Protein AF-A0A5T2C6D4-F1 (afdb_monomer_lite)

Foldseek 3Di:
DPPPDVVCPDPVNVVVCVVCVVLLVLLVVQLVVLCLQLLDDPQLQPDPLLSVLVSLCCSQVVCRVPCRPPPLNPQQSVLSLLLSLVCLQLVLCPPPVPQLSLQLQVLAPVDDDVPDRSGPDDDPHRSSVSSCVSSVRDDDPDPVSCVVRPPPDDQSHSNVVSVCCVVCVPDRSNPVPDPPPD

Organism: Campylobacter coli (NCBI:txid195)

Secondary structure (DSSP, 8-state):
-----GGGG-HHHHHHHHTTHHHHHHHHHHHHHHHHHTT--TTT-S-GGGHHHHHHHHHHTT-TTTTTT-GGGHHHHHHHHHHHHHHHHH-TTTTTHHHHHHHHHTTT-SS--TT--S-SS--SS--HHHHHHHHT------HHHHHHHTTTPPTT-HHHHHHHHHH-TTS-GGG-------

Radius of gyration: 17.55 Å; chains: 1; bounding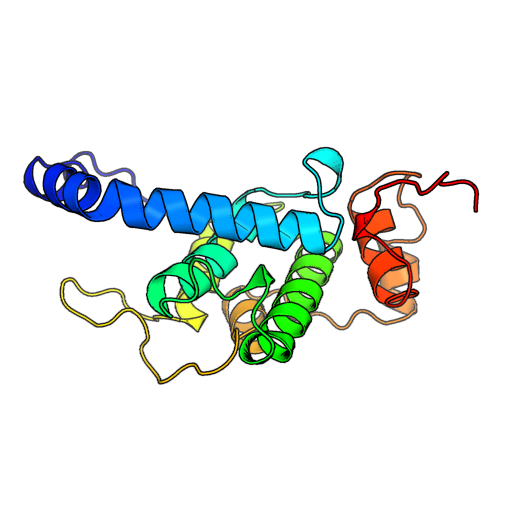 box: 40×32×52 Å

pLDDT: mean 84.42, std 14.97, range [35.44, 98.38]

Sequence (182 aa):
NIKFQINSFDKNFIESIEAKWEGIKNAFIETFRLLRSFGFEAKTLSSNNAILPILYFIYHKNLTNNIVDSVKCNENRAIIKKWLLRAIILKPFGGSSDTVLSNMRKAFIKDFKQNSGFFDREIELFPLEEIEKEAKYIQTIDEEYLENNVIECRKNSPEAFAVLSLLYPNLDYKNNNFHKDH

Structure (mmCIF, N/CA/C/O backbone):
data_AF-A0A5T2C6D4-F1
#
_entry.id   AF-A0A5T2C6D4-F1
#
loop_
_atom_site.group_PDB
_atom_site.id
_atom_site.type_symbol
_atom_site.label_atom_id
_atom_site.label_alt_id
_atom_site.label_comp_id
_atom_site.label_asym_id
_atom_site.label_entity_id
_atom_site.label_seq_id
_atom_site.pdbx_PDB_ins_code
_atom_site.Cartn_x
_atom_site.Cartn_y
_atom_site.Cartn_z
_atom_site.occupancy
_atom_site.B_iso_or_equiv
_atom_site.auth_seq_id
_atom_site.auth_comp_id
_atom_site.auth_asym_id
_atom_site.auth_atom_id
_atom_site.pdbx_PDB_model_num
ATOM 1 N N . ASN A 1 1 ? 9.885 2.691 17.135 1.00 35.44 1 ASN A N 1
ATOM 2 C CA . ASN A 1 1 ? 10.005 1.785 18.292 1.00 35.44 1 ASN A CA 1
ATOM 3 C C . ASN A 1 1 ? 8.595 1.421 18.745 1.00 35.44 1 ASN A C 1
ATOM 5 O O . ASN A 1 1 ? 8.006 2.156 19.530 1.00 35.44 1 ASN A O 1
ATOM 9 N N . ILE A 1 2 ? 8.002 0.377 18.154 1.00 42.53 2 ILE A N 1
ATOM 10 C CA . ILE A 1 2 ? 6.724 -0.170 18.624 1.00 42.53 2 ILE A CA 1
ATOM 11 C C . ILE A 1 2 ? 7.087 -0.987 19.859 1.00 42.53 2 ILE A C 1
ATOM 13 O O . ILE A 1 2 ? 7.520 -2.131 19.761 1.00 42.53 2 ILE A O 1
ATOM 17 N N . LYS A 1 3 ? 7.028 -0.360 21.035 1.00 42.06 3 LYS A N 1
ATOM 18 C CA . LYS A 1 3 ? 7.168 -1.104 22.282 1.00 42.06 3 LYS A CA 1
ATOM 19 C C . LYS A 1 3 ? 5.957 -2.027 22.362 1.00 42.06 3 LYS A C 1
ATOM 21 O O . LYS A 1 3 ? 4.847 -1.542 22.557 1.00 42.06 3 LYS A O 1
ATOM 26 N N . PHE A 1 4 ? 6.177 -3.332 22.221 1.00 40.97 4 PHE A N 1
ATOM 27 C CA . PHE A 1 4 ? 5.237 -4.363 22.651 1.00 40.97 4 PHE A CA 1
ATOM 28 C C . PHE A 1 4 ? 5.075 -4.250 24.172 1.00 40.97 4 PHE A C 1
ATOM 30 O O . PHE A 1 4 ? 5.698 -4.967 24.948 1.00 40.97 4 PHE A O 1
ATOM 37 N N . GLN A 1 5 ? 4.300 -3.265 24.619 1.00 46.84 5 GLN A N 1
ATOM 38 C CA . GLN A 1 5 ? 3.841 -3.214 25.992 1.00 46.84 5 GLN A CA 1
ATOM 39 C C . GLN A 1 5 ? 2.671 -4.179 26.092 1.00 46.84 5 GLN A C 1
ATOM 41 O O . GLN A 1 5 ? 1.677 -4.028 25.385 1.00 46.84 5 GLN A O 1
ATOM 46 N N . ILE A 1 6 ? 2.811 -5.158 26.981 1.00 48.38 6 ILE A N 1
ATOM 47 C CA . ILE A 1 6 ? 1.825 -6.194 27.322 1.00 48.38 6 ILE A CA 1
ATOM 48 C C . ILE A 1 6 ? 0.444 -5.585 27.661 1.00 48.38 6 ILE A C 1
ATOM 50 O O . ILE A 1 6 ? -0.579 -6.227 27.460 1.00 48.38 6 ILE A O 1
ATOM 54 N N . ASN A 1 7 ? 0.395 -4.301 28.031 1.00 50.19 7 ASN A N 1
ATOM 55 C CA . ASN A 1 7 ? -0.833 -3.531 28.255 1.00 50.19 7 ASN A CA 1
ATOM 56 C C . ASN A 1 7 ? -1.616 -3.172 26.974 1.00 50.19 7 ASN A C 1
ATOM 58 O O . ASN A 1 7 ? -2.722 -2.660 27.075 1.00 50.19 7 ASN A O 1
ATOM 62 N N . SER A 1 8 ? -1.064 -3.403 25.777 1.00 54.72 8 SER A N 1
ATOM 63 C CA . SER A 1 8 ? -1.738 -3.105 24.497 1.00 54.72 8 SER A CA 1
ATOM 64 C C . SER A 1 8 ? -2.716 -4.203 24.069 1.00 54.72 8 SER A C 1
ATOM 66 O O . SER A 1 8 ? -3.413 -4.026 23.081 1.00 54.72 8 SER A O 1
ATOM 68 N N . PHE A 1 9 ? -2.745 -5.333 24.780 1.00 65.56 9 PHE A N 1
ATOM 69 C CA . PHE A 1 9 ? -3.621 -6.480 24.530 1.00 65.56 9 PHE A CA 1
ATOM 70 C C . PHE A 1 9 ? -4.556 -6.714 25.720 1.00 65.56 9 PHE A C 1
ATOM 72 O O . PHE A 1 9 ? -4.692 -7.834 26.211 1.00 65.56 9 PHE A O 1
ATOM 79 N N . ASP A 1 10 ? -5.165 -5.648 26.238 1.00 80.88 10 ASP A N 1
ATOM 80 C CA . ASP A 1 10 ? -6.226 -5.810 27.226 1.00 80.88 10 ASP A CA 1
ATOM 81 C C . ASP A 1 10 ? -7.506 -6.379 26.582 1.00 80.88 10 ASP A C 1
ATOM 83 O O . ASP A 1 10 ? -7.665 -6.423 25.357 1.00 80.88 10 ASP A O 1
ATOM 87 N N . LYS A 1 11 ? -8.429 -6.851 27.423 1.00 83.75 11 LYS A N 1
ATOM 88 C CA . LYS A 1 11 ? -9.680 -7.470 26.971 1.00 83.75 11 LYS A CA 1
ATOM 89 C C . LYS A 1 11 ? -10.509 -6.528 26.089 1.00 83.75 11 LYS A C 1
ATOM 91 O O . LYS A 1 11 ? -11.035 -6.967 25.072 1.00 83.75 11 LYS A O 1
ATOM 96 N N . ASN A 1 12 ? -10.575 -5.243 26.436 1.00 84.19 12 ASN A N 1
ATOM 97 C CA . ASN A 1 12 ? -11.358 -4.257 25.690 1.00 84.19 12 ASN A CA 1
ATOM 98 C C . ASN A 1 12 ? -10.767 -4.026 24.292 1.00 84.19 12 ASN A C 1
ATOM 100 O O . ASN A 1 12 ? -11.495 -3.876 23.311 1.00 84.19 12 ASN A O 1
ATOM 104 N N . PHE A 1 13 ? -9.438 -4.014 24.181 1.00 81.19 13 PHE A N 1
ATOM 105 C CA . PHE A 1 13 ? -8.743 -3.922 22.907 1.00 81.19 13 PHE A CA 1
ATOM 106 C C . PHE A 1 13 ? -9.027 -5.142 22.029 1.00 81.19 13 PHE A C 1
ATOM 108 O O . PHE A 1 13 ? -9.370 -4.966 20.858 1.00 81.19 13 PHE A O 1
ATOM 115 N N . ILE A 1 14 ? -8.949 -6.355 22.589 1.00 85.1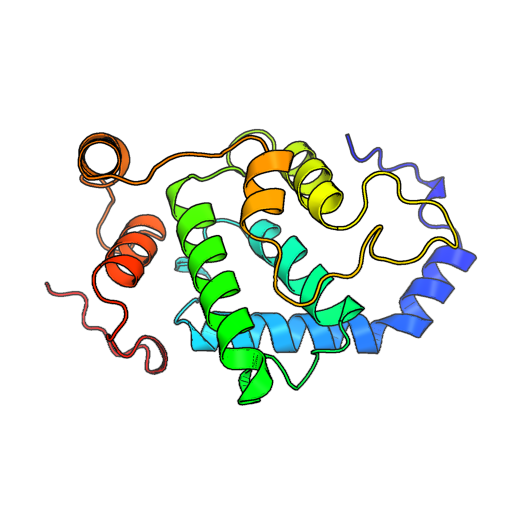9 14 ILE A N 1
ATOM 116 C CA . ILE A 1 14 ? -9.258 -7.597 21.865 1.00 85.19 14 ILE A CA 1
ATOM 117 C C . ILE A 1 14 ? -10.707 -7.585 21.369 1.00 85.19 14 ILE A C 1
ATOM 119 O O . ILE A 1 14 ? -10.925 -7.760 20.173 1.00 85.19 14 ILE A O 1
ATOM 123 N N . GLU A 1 15 ? -11.677 -7.268 22.231 1.00 89.06 15 GLU A N 1
ATOM 124 C CA . GLU A 1 15 ? -13.093 -7.150 21.846 1.00 89.06 15 GLU A CA 1
ATOM 125 C C . GLU A 1 15 ? -13.289 -6.123 20.716 1.00 89.06 15 GLU A C 1
ATOM 127 O O . GLU A 1 15 ? -14.053 -6.344 19.773 1.00 89.06 15 GLU A O 1
ATOM 132 N N . SER A 1 16 ? -12.546 -5.010 20.751 1.00 87.12 16 SER A N 1
ATOM 133 C CA . SER A 1 16 ? -12.599 -3.993 19.697 1.00 87.12 16 SER A CA 1
ATOM 134 C C . SER A 1 16 ? -12.034 -4.471 18.353 1.00 87.12 16 SER A C 1
ATOM 136 O O . SER A 1 16 ? -12.506 -4.023 17.303 1.00 87.12 16 SER A O 1
ATOM 138 N N . ILE A 1 17 ? -11.031 -5.358 18.374 1.00 86.44 17 ILE A N 1
ATOM 139 C CA . ILE A 1 17 ? -10.488 -6.001 17.174 1.00 86.44 17 ILE A CA 1
ATOM 140 C C . ILE A 1 17 ? -11.480 -7.030 16.656 1.00 86.44 17 ILE A C 1
ATOM 142 O O . ILE A 1 17 ? -11.780 -7.004 15.467 1.00 86.44 17 ILE A O 1
ATOM 146 N N . GLU A 1 18 ? -12.006 -7.899 17.519 1.00 90.69 18 GLU A N 1
ATOM 147 C CA . GLU A 1 18 ? -12.957 -8.949 17.140 1.00 90.69 18 GLU A CA 1
ATOM 148 C C . GLU A 1 18 ? -14.191 -8.358 16.456 1.00 90.69 18 GLU A C 1
ATOM 150 O O . GLU A 1 18 ? -14.568 -8.799 15.370 1.00 90.69 18 GLU A O 1
ATOM 155 N N . ALA A 1 19 ? -14.743 -7.274 17.008 1.00 93.81 19 ALA A N 1
ATOM 156 C CA . ALA A 1 19 ? -15.874 -6.563 16.414 1.00 93.81 19 ALA A CA 1
ATOM 157 C C . ALA A 1 19 ? -15.582 -6.002 15.006 1.00 93.81 19 ALA A C 1
ATOM 159 O O . ALA A 1 19 ? -16.498 -5.815 14.206 1.00 93.81 19 ALA A O 1
ATOM 160 N N . LYS A 1 20 ? -14.312 -5.719 14.688 1.00 92.75 20 LYS A N 1
ATOM 161 C CA . LYS A 1 20 ? -13.865 -5.160 13.398 1.00 92.75 20 LYS A CA 1
ATOM 162 C C . LYS A 1 20 ? -13.189 -6.196 12.500 1.00 92.75 20 LYS A C 1
ATOM 164 O O . LYS A 1 20 ? -12.830 -5.870 11.366 1.00 92.75 20 LYS A O 1
ATOM 169 N N . TRP A 1 21 ? -13.006 -7.422 12.987 1.00 94.06 21 TRP A N 1
ATOM 170 C CA . TRP A 1 21 ? -12.130 -8.415 12.377 1.00 94.06 21 TRP A CA 1
ATOM 171 C C . TRP A 1 21 ? -12.529 -8.717 10.941 1.00 94.06 21 TRP A C 1
ATOM 173 O O . TRP A 1 21 ? -11.684 -8.692 10.048 1.00 94.06 21 TRP A O 1
ATOM 183 N N . GLU A 1 22 ? -13.823 -8.912 10.696 1.00 95.75 22 GLU A N 1
ATOM 184 C CA . GLU A 1 22 ? -14.285 -9.272 9.359 1.00 95.75 22 GLU A CA 1
ATOM 185 C C . GLU A 1 22 ? -14.088 -8.131 8.354 1.00 95.75 22 GLU A C 1
ATOM 187 O O . GLU A 1 22 ? -13.715 -8.369 7.206 1.00 95.75 22 GLU A O 1
ATOM 192 N N . GLY A 1 23 ? -14.218 -6.876 8.794 1.00 96.50 23 GLY A N 1
ATOM 193 C CA . GLY A 1 23 ? -13.890 -5.710 7.974 1.00 96.50 23 GLY A CA 1
ATOM 194 C C . GLY A 1 23 ? -12.399 -5.642 7.628 1.00 96.50 23 GLY A C 1
ATOM 195 O O . GLY A 1 23 ? -12.043 -5.435 6.467 1.00 96.50 23 GLY A O 1
ATOM 196 N N . ILE A 1 24 ? -11.530 -5.857 8.621 1.00 94.94 24 ILE A N 1
ATOM 197 C CA . ILE A 1 24 ? -10.070 -5.859 8.444 1.00 94.94 24 ILE A CA 1
ATOM 198 C C . ILE A 1 24 ? -9.655 -6.981 7.486 1.00 94.94 24 ILE A C 1
ATOM 200 O O . ILE A 1 24 ? -8.930 -6.744 6.519 1.00 94.94 24 ILE A O 1
ATOM 204 N N . LYS A 1 25 ? -10.157 -8.196 7.712 1.00 96.44 25 LYS A N 1
ATOM 205 C CA . LYS A 1 25 ? -9.910 -9.372 6.872 1.00 96.44 25 LYS A CA 1
ATOM 206 C C . LYS A 1 25 ? -10.350 -9.139 5.427 1.00 96.44 25 LYS A C 1
ATOM 208 O O . LYS A 1 25 ? -9.581 -9.417 4.508 1.00 96.44 25 LYS A O 1
ATOM 213 N N . ASN A 1 26 ? -11.542 -8.584 5.210 1.00 97.44 26 ASN A N 1
ATOM 214 C CA . ASN A 1 26 ? -12.025 -8.276 3.863 1.00 97.44 26 ASN A CA 1
ATOM 215 C C . ASN A 1 26 ? -11.157 -7.219 3.170 1.00 97.44 26 ASN A C 1
ATOM 217 O O . ASN A 1 26 ? -10.862 -7.353 1.984 1.00 97.44 26 ASN A O 1
ATOM 221 N N . ALA A 1 27 ? -10.673 -6.212 3.901 1.00 97.62 27 ALA A N 1
ATOM 222 C CA . ALA A 1 27 ? -9.737 -5.237 3.348 1.00 97.62 27 ALA A CA 1
ATOM 223 C C . ALA A 1 27 ? -8.384 -5.863 2.976 1.00 97.62 27 ALA A C 1
ATOM 225 O O . ALA A 1 27 ? -7.818 -5.507 1.942 1.00 97.62 27 ALA A O 1
ATOM 226 N N . PHE A 1 28 ? -7.882 -6.834 3.748 1.00 96.06 28 PHE A N 1
ATOM 227 C CA . PHE A 1 28 ? -6.695 -7.608 3.366 1.00 96.06 28 PHE A CA 1
ATOM 228 C C . PHE A 1 28 ? -6.921 -8.385 2.072 1.00 96.06 28 PHE A C 1
ATOM 230 O O . PHE A 1 28 ? -6.119 -8.264 1.146 1.00 96.06 28 PHE A O 1
ATOM 237 N N . ILE A 1 29 ? -8.017 -9.145 1.986 1.00 96.19 29 ILE A N 1
ATOM 238 C CA . ILE A 1 29 ? -8.370 -9.912 0.784 1.00 96.19 29 ILE A CA 1
ATOM 239 C C . ILE A 1 29 ? -8.426 -8.985 -0.432 1.00 96.19 29 ILE A C 1
ATOM 241 O O . ILE A 1 29 ? -7.808 -9.270 -1.458 1.00 96.19 29 ILE A O 1
ATOM 245 N N . GLU A 1 30 ? -9.104 -7.847 -0.303 1.00 96.94 30 GLU A N 1
ATOM 246 C CA . GLU A 1 30 ? -9.228 -6.876 -1.384 1.00 96.94 30 GLU A CA 1
ATOM 247 C C . GLU A 1 30 ? -7.880 -6.243 -1.764 1.00 96.94 30 GLU A C 1
ATOM 249 O O . GLU A 1 30 ? -7.575 -6.092 -2.947 1.00 96.94 30 GLU A O 1
ATOM 254 N N . THR A 1 31 ? -7.023 -5.948 -0.783 1.00 96.88 31 THR A N 1
ATOM 255 C CA . THR A 1 31 ? -5.666 -5.438 -1.033 1.00 96.88 31 THR A CA 1
ATOM 256 C C . THR A 1 31 ? -4.830 -6.457 -1.811 1.00 96.88 31 THR A C 1
ATOM 258 O O . THR A 1 31 ? -4.155 -6.100 -2.774 1.00 96.88 31 THR A O 1
ATOM 261 N N . PHE A 1 32 ? -4.907 -7.746 -1.471 1.00 94.31 32 PHE A N 1
ATOM 262 C CA . PHE A 1 32 ? -4.208 -8.788 -2.227 1.00 94.31 32 PHE A CA 1
ATOM 263 C C . PHE A 1 32 ? -4.789 -8.997 -3.630 1.00 94.31 32 PHE A C 1
ATOM 265 O O . PHE A 1 32 ? -4.024 -9.190 -4.577 1.00 94.31 32 PHE A O 1
ATOM 272 N N . ARG A 1 33 ? -6.116 -8.908 -3.802 1.00 95.06 33 ARG A N 1
ATOM 273 C CA . ARG A 1 33 ? -6.749 -8.903 -5.135 1.00 95.06 33 ARG A CA 1
ATOM 274 C C . ARG A 1 33 ? -6.233 -7.742 -5.983 1.00 95.06 33 ARG A C 1
ATOM 276 O O . ARG A 1 33 ? -5.909 -7.945 -7.153 1.00 95.06 33 ARG A O 1
ATOM 283 N N . LEU A 1 34 ? -6.095 -6.557 -5.387 1.00 95.81 34 LEU A N 1
ATOM 284 C CA . LEU A 1 34 ? -5.537 -5.380 -6.043 1.00 95.81 34 LEU A CA 1
ATOM 285 C C . LEU A 1 34 ? -4.087 -5.611 -6.483 1.00 95.81 34 LEU A C 1
ATOM 287 O O . LEU A 1 34 ? -3.773 -5.414 -7.655 1.00 95.81 34 LEU A O 1
ATOM 291 N N . LEU A 1 35 ? -3.224 -6.086 -5.584 1.00 93.75 35 LEU A N 1
ATOM 292 C CA . LEU A 1 35 ? -1.826 -6.397 -5.900 1.00 93.75 35 LEU A CA 1
ATOM 293 C C . LEU A 1 35 ? -1.720 -7.427 -7.034 1.00 93.75 35 LEU A C 1
ATOM 295 O O . LEU A 1 35 ? -0.971 -7.215 -7.989 1.00 93.75 35 LEU A O 1
ATOM 299 N N . ARG A 1 36 ? -2.533 -8.488 -6.994 1.00 91.31 36 ARG A N 1
ATOM 300 C CA . ARG A 1 36 ? -2.603 -9.483 -8.074 1.00 91.31 36 ARG A CA 1
ATOM 301 C C . ARG A 1 36 ? -3.047 -8.866 -9.399 1.00 91.31 36 ARG A C 1
ATOM 303 O O . ARG A 1 36 ? -2.519 -9.229 -10.443 1.00 91.31 36 ARG A O 1
ATOM 310 N N . SER A 1 37 ? -3.969 -7.901 -9.376 1.00 91.12 37 SER A N 1
ATOM 311 C CA . SER A 1 37 ? -4.403 -7.187 -10.586 1.00 91.12 37 SER A CA 1
ATOM 312 C C . SER A 1 37 ? -3.293 -6.346 -11.234 1.00 91.12 37 SER A C 1
ATOM 314 O O . SER A 1 37 ? -3.395 -6.006 -12.412 1.00 91.12 37 SER A O 1
ATOM 316 N N . PHE A 1 38 ? -2.231 -6.032 -10.486 1.00 91.06 38 PHE A N 1
ATOM 317 C CA . PHE A 1 38 ? -1.024 -5.380 -10.996 1.00 91.06 38 PHE A CA 1
ATOM 318 C C . PHE A 1 38 ? 0.056 -6.374 -11.451 1.00 91.06 38 PHE A C 1
ATOM 320 O O . PHE A 1 38 ? 1.095 -5.932 -11.936 1.00 91.06 38 PHE A O 1
ATOM 327 N N . GLY A 1 39 ? -0.179 -7.681 -11.293 1.00 87.44 39 GLY A N 1
ATOM 328 C CA . GLY A 1 39 ? 0.779 -8.752 -11.575 1.00 87.44 39 GLY A CA 1
ATOM 329 C C . GLY A 1 39 ? 1.722 -9.093 -10.426 1.00 87.44 39 GLY A C 1
ATOM 330 O O . GLY A 1 39 ? 2.691 -9.816 -10.642 1.00 87.44 39 GLY A O 1
ATOM 331 N N . PHE A 1 40 ? 1.468 -8.591 -9.211 1.00 86.44 40 PHE A N 1
ATOM 332 C CA . PHE A 1 40 ? 2.260 -8.990 -8.052 1.00 86.44 40 PHE A CA 1
ATOM 333 C C . PHE A 1 40 ? 1.840 -10.364 -7.529 1.00 86.44 40 PHE A C 1
ATOM 335 O O . PHE A 1 40 ? 0.663 -10.675 -7.341 1.00 86.44 40 PHE A O 1
ATOM 342 N N . GLU A 1 41 ? 2.850 -11.145 -7.191 1.00 82.81 41 GLU A N 1
ATOM 343 C CA . GLU A 1 41 ? 2.789 -12.393 -6.442 1.00 82.81 41 GLU A CA 1
ATOM 344 C C . GLU A 1 41 ? 3.896 -12.415 -5.373 1.00 82.81 41 GLU A C 1
ATOM 346 O O . GLU A 1 41 ? 4.761 -11.534 -5.339 1.00 82.81 41 GLU A O 1
ATOM 351 N N . ALA A 1 42 ? 3.899 -13.431 -4.504 1.00 75.81 42 ALA A N 1
ATOM 352 C CA . ALA A 1 42 ? 4.783 -13.494 -3.335 1.00 75.81 42 ALA A CA 1
ATOM 353 C C . ALA A 1 42 ? 6.271 -13.253 -3.661 1.00 75.81 42 ALA A C 1
ATOM 355 O O . ALA A 1 42 ? 6.954 -12.558 -2.918 1.00 75.81 42 ALA A O 1
ATOM 356 N N . LYS A 1 43 ? 6.766 -13.758 -4.802 1.00 72.50 43 LYS A N 1
ATOM 357 C CA . LYS A 1 43 ? 8.173 -13.595 -5.216 1.00 72.50 43 LYS A CA 1
ATOM 358 C C . LYS A 1 43 ? 8.526 -12.202 -5.749 1.00 72.50 43 LYS A C 1
ATOM 360 O O . LYS A 1 43 ? 9.701 -11.890 -5.873 1.00 72.50 43 LYS A O 1
ATOM 365 N N . THR A 1 44 ? 7.529 -11.392 -6.102 1.00 73.69 44 THR A N 1
ATOM 366 C CA . THR A 1 44 ? 7.703 -10.033 -6.658 1.00 73.69 44 THR A CA 1
ATOM 367 C C . THR A 1 44 ? 7.448 -8.931 -5.631 1.00 73.69 44 THR A C 1
ATOM 369 O O . THR A 1 44 ? 7.748 -7.771 -5.894 1.00 73.69 44 THR A O 1
ATOM 372 N N . LEU A 1 45 ? 6.915 -9.278 -4.456 1.00 77.38 45 LEU A N 1
ATOM 373 C CA . LEU A 1 45 ? 6.730 -8.350 -3.349 1.00 77.38 45 LEU A CA 1
ATOM 374 C C . LEU A 1 45 ? 7.937 -8.443 -2.409 1.00 77.38 45 LEU A C 1
ATOM 376 O O . LEU A 1 45 ? 8.042 -9.367 -1.609 1.00 77.38 45 LEU A O 1
ATOM 380 N N . SER A 1 46 ? 8.855 -7.480 -2.496 1.00 72.81 46 SER A N 1
ATOM 381 C CA . SER A 1 46 ? 10.096 -7.493 -1.704 1.00 72.81 46 SER A CA 1
ATOM 382 C C . SER A 1 46 ? 9.877 -7.272 -0.200 1.00 72.81 46 SER A C 1
ATOM 384 O O . SER A 1 46 ? 10.740 -7.622 0.603 1.00 72.81 46 SER A O 1
ATOM 386 N N . SER A 1 47 ? 8.732 -6.712 0.207 1.00 81.12 47 SER A N 1
ATOM 387 C CA . SER A 1 47 ? 8.371 -6.547 1.617 1.00 81.12 47 SER A CA 1
ATOM 388 C C . SER A 1 47 ? 6.860 -6.564 1.834 1.00 81.12 47 SER A C 1
ATOM 390 O O . SER A 1 47 ? 6.139 -5.719 1.303 1.00 81.12 47 SER A O 1
ATOM 392 N N . ASN A 1 48 ? 6.385 -7.455 2.710 1.00 85.00 48 ASN A N 1
ATOM 393 C CA . ASN A 1 48 ? 4.981 -7.483 3.141 1.00 85.00 48 ASN A CA 1
ATOM 394 C C . ASN A 1 48 ? 4.556 -6.182 3.845 1.00 85.00 48 ASN A C 1
ATOM 396 O O . ASN A 1 48 ? 3.383 -5.825 3.831 1.00 85.00 48 ASN A O 1
ATOM 400 N N . ASN A 1 49 ? 5.505 -5.432 4.412 1.00 89.50 49 ASN A N 1
ATOM 401 C CA . ASN A 1 49 ? 5.225 -4.160 5.076 1.00 89.50 49 ASN A CA 1
ATOM 402 C C . ASN A 1 49 ? 4.728 -3.084 4.099 1.00 89.50 49 ASN A C 1
ATOM 404 O O . ASN A 1 49 ? 3.950 -2.219 4.499 1.00 89.50 49 ASN A O 1
ATOM 408 N N . ALA A 1 50 ? 5.078 -3.176 2.810 1.00 90.12 50 ALA A N 1
ATOM 409 C CA . ALA A 1 50 ? 4.543 -2.291 1.776 1.00 90.12 50 ALA A CA 1
ATOM 410 C C . ALA A 1 50 ? 3.014 -2.411 1.617 1.00 90.12 50 ALA A C 1
ATOM 412 O O . ALA A 1 50 ? 2.375 -1.506 1.091 1.00 90.12 50 ALA A O 1
ATOM 413 N N . ILE A 1 51 ? 2.397 -3.491 2.104 1.00 92.94 51 ILE A N 1
ATOM 414 C CA . ILE A 1 51 ? 0.943 -3.678 2.051 1.00 92.94 51 ILE A CA 1
ATOM 415 C C . ILE A 1 51 ? 0.229 -2.726 3.020 1.00 92.94 51 ILE A C 1
ATOM 417 O O . ILE A 1 51 ? -0.882 -2.281 2.740 1.00 92.94 51 ILE A O 1
ATOM 421 N N . LEU A 1 52 ? 0.848 -2.392 4.157 1.00 94.81 52 LEU A N 1
ATOM 422 C CA . LEU A 1 52 ? 0.154 -1.740 5.271 1.00 94.81 52 LEU A CA 1
ATOM 423 C C . LEU A 1 52 ? -0.374 -0.331 4.944 1.00 94.81 52 LEU A C 1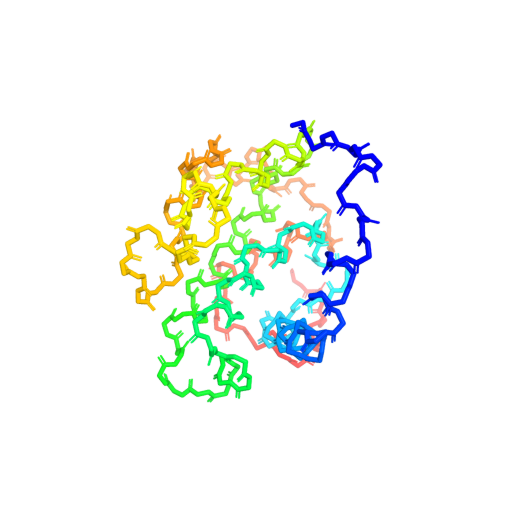
ATOM 425 O O . LEU A 1 52 ? -1.531 -0.070 5.274 1.00 94.81 52 LEU A O 1
ATOM 429 N N . PRO A 1 53 ? 0.374 0.567 4.268 1.00 96.12 53 PRO A N 1
ATOM 430 C CA . PRO A 1 53 ? -0.166 1.867 3.861 1.00 96.12 53 PRO A CA 1
ATOM 431 C C . PRO A 1 53 ? -1.342 1.745 2.880 1.00 96.12 53 PRO A C 1
ATOM 433 O O . PRO A 1 53 ? -2.306 2.503 2.972 1.00 96.12 53 PRO A O 1
ATOM 436 N N . ILE A 1 54 ? -1.290 0.766 1.969 1.00 97.81 54 ILE A N 1
ATOM 437 C CA . ILE A 1 54 ? -2.353 0.501 0.987 1.00 97.81 54 ILE A CA 1
ATOM 438 C C . ILE A 1 54 ? -3.612 0.003 1.701 1.00 97.81 54 ILE A C 1
ATOM 440 O O . ILE A 1 54 ? -4.698 0.547 1.502 1.00 97.81 54 ILE A O 1
ATOM 444 N N . LEU A 1 55 ? -3.455 -0.997 2.570 1.00 97.62 55 LEU A N 1
ATOM 445 C CA . LEU A 1 55 ? -4.533 -1.554 3.380 1.00 97.62 55 LEU A CA 1
ATOM 446 C C . LEU A 1 55 ? -5.207 -0.475 4.231 1.00 97.62 55 LEU A C 1
ATOM 448 O O . LEU A 1 55 ? -6.434 -0.403 4.266 1.00 97.62 55 LEU A O 1
ATOM 452 N N . TYR A 1 56 ? -4.406 0.364 4.897 1.00 96.94 56 TYR A N 1
ATOM 453 C CA . TYR A 1 56 ? -4.892 1.460 5.733 1.00 96.94 56 TYR A CA 1
ATOM 454 C C . TYR A 1 56 ? -5.809 2.389 4.935 1.00 96.94 56 TYR A C 1
ATOM 456 O O . TYR A 1 56 ? -6.931 2.674 5.355 1.00 96.94 56 TYR A O 1
ATOM 464 N N . PHE A 1 57 ? -5.357 2.808 3.752 1.00 98.12 57 PHE A N 1
ATOM 465 C CA . PHE A 1 57 ? -6.137 3.660 2.866 1.00 98.12 57 PHE A CA 1
ATOM 466 C C . PHE A 1 57 ? -7.436 2.983 2.409 1.00 98.12 57 PHE A C 1
ATOM 468 O O . PHE A 1 57 ? -8.506 3.569 2.560 1.00 98.12 57 PHE A O 1
ATOM 475 N N . ILE A 1 58 ? -7.365 1.742 1.910 1.00 98.00 58 ILE A N 1
ATOM 476 C CA . ILE A 1 58 ? -8.537 0.997 1.417 1.00 98.00 58 ILE A CA 1
ATOM 477 C C . ILE A 1 58 ? -9.591 0.842 2.514 1.00 98.00 58 ILE A C 1
ATOM 479 O O . ILE A 1 58 ? -10.767 1.133 2.281 1.00 98.00 58 ILE A O 1
ATOM 483 N N . TYR A 1 59 ? -9.171 0.406 3.702 1.00 97.44 59 TYR A N 1
ATOM 484 C CA . TYR A 1 59 ? -10.070 0.153 4.819 1.00 97.44 59 TYR A CA 1
ATOM 485 C C . TYR A 1 59 ? -10.739 1.445 5.300 1.00 97.44 59 TYR A C 1
ATOM 487 O O . TYR A 1 59 ? -11.964 1.523 5.362 1.00 97.44 59 TYR A O 1
ATOM 495 N N . HIS A 1 60 ? -9.960 2.495 5.572 1.00 95.81 60 HIS A N 1
ATOM 496 C CA . HIS A 1 60 ? -10.493 3.727 6.158 1.00 95.81 60 HIS A CA 1
ATOM 497 C C . HIS A 1 60 ? -11.220 4.641 5.160 1.00 95.81 60 HIS A C 1
ATOM 499 O O . HIS A 1 60 ? -12.018 5.477 5.581 1.00 95.81 60 HIS A O 1
ATOM 505 N N . LYS A 1 61 ? -11.015 4.466 3.846 1.00 96.12 61 LYS A N 1
ATOM 506 C CA . LYS A 1 61 ? -11.822 5.114 2.795 1.00 96.12 61 LYS A CA 1
ATOM 507 C C . LYS A 1 61 ? -13.048 4.298 2.372 1.00 96.12 61 LYS A C 1
ATOM 509 O O . LYS A 1 61 ? -13.749 4.722 1.457 1.00 96.12 61 LYS A O 1
ATOM 514 N N . ASN A 1 62 ? -13.320 3.159 3.018 1.00 95.81 62 ASN A N 1
ATOM 515 C CA . ASN A 1 62 ? -14.411 2.242 2.663 1.00 95.81 62 ASN A CA 1
ATOM 516 C C . ASN A 1 62 ? -14.364 1.795 1.189 1.00 95.81 62 ASN A C 1
ATOM 518 O O . ASN A 1 62 ? -15.387 1.687 0.514 1.00 95.81 62 ASN A O 1
ATOM 522 N N . LEU A 1 63 ? -13.158 1.541 0.674 1.00 96.94 63 LEU A N 1
ATOM 523 C CA . LEU A 1 63 ? -12.943 1.100 -0.708 1.00 96.94 63 LEU A CA 1
ATOM 524 C C . LEU A 1 63 ? -12.887 -0.425 -0.841 1.00 96.94 63 LEU A C 1
ATOM 526 O O . LEU A 1 63 ? -12.697 -0.937 -1.945 1.00 96.94 63 LEU A O 1
ATOM 530 N N . THR A 1 64 ? -13.065 -1.153 0.263 1.00 94.44 64 THR A N 1
ATOM 531 C CA . THR A 1 64 ? -13.213 -2.610 0.272 1.00 94.44 64 THR A CA 1
ATOM 532 C C . THR A 1 64 ? -14.323 -3.019 -0.706 1.00 94.44 64 THR A C 1
ATOM 534 O O . THR A 1 64 ? -15.430 -2.489 -0.637 1.00 94.44 64 THR A O 1
ATOM 537 N N . ASN A 1 65 ? -14.016 -3.938 -1.627 1.00 92.50 65 ASN A N 1
ATOM 538 C CA . ASN A 1 65 ? -14.839 -4.399 -2.762 1.00 92.50 65 ASN A CA 1
ATOM 539 C C . ASN A 1 65 ? -14.966 -3.444 -3.965 1.00 92.50 65 ASN A C 1
ATOM 541 O O . ASN A 1 65 ? -15.547 -3.827 -4.977 1.00 92.50 65 ASN A O 1
ATOM 545 N N . ASN A 1 66 ? -14.456 -2.212 -3.880 1.00 95.31 66 ASN A N 1
ATOM 546 C CA . ASN A 1 66 ? -14.561 -1.221 -4.958 1.00 95.31 66 ASN A CA 1
ATOM 547 C C . ASN A 1 66 ? -13.213 -0.908 -5.610 1.00 95.31 66 ASN A C 1
ATOM 549 O O . ASN A 1 66 ? -13.162 -0.628 -6.809 1.00 95.31 66 ASN A O 1
ATOM 553 N N . ILE A 1 67 ? -12.123 -0.935 -4.837 1.00 97.31 67 ILE A N 1
ATOM 554 C CA . ILE A 1 67 ? -10.798 -0.490 -5.288 1.00 97.31 67 ILE A CA 1
ATOM 555 C C . ILE A 1 67 ? -10.313 -1.242 -6.533 1.00 97.31 67 ILE A C 1
ATOM 557 O O . ILE A 1 67 ? -9.693 -0.629 -7.403 1.00 97.31 67 ILE A O 1
ATOM 561 N N . VAL A 1 68 ? -10.629 -2.535 -6.660 1.00 95.25 68 VAL A N 1
ATOM 562 C CA . VAL A 1 68 ? -10.177 -3.368 -7.784 1.00 95.25 68 VAL A CA 1
ATOM 563 C C . VAL A 1 68 ? -10.972 -3.082 -9.058 1.00 95.25 68 VAL A C 1
ATOM 565 O O . VAL A 1 68 ? -10.372 -2.805 -10.096 1.00 95.25 68 VAL A O 1
ATOM 568 N N . ASP A 1 69 ? -12.304 -3.091 -8.974 1.00 91.19 69 ASP A N 1
ATOM 569 C CA . ASP A 1 69 ? -13.171 -3.199 -10.156 1.00 91.19 69 ASP A CA 1
ATOM 570 C C . ASP A 1 69 ? -13.883 -1.881 -10.527 1.00 91.19 69 ASP A C 1
ATOM 572 O O . ASP A 1 69 ? -14.270 -1.675 -11.677 1.00 91.19 69 ASP A O 1
ATOM 576 N N . SER A 1 70 ? -14.026 -0.934 -9.592 1.00 95.25 70 SER A N 1
ATOM 577 C CA . SER A 1 70 ? -14.763 0.313 -9.838 1.00 95.25 70 SER A CA 1
ATOM 578 C C . SER A 1 70 ? -14.007 1.270 -10.763 1.00 95.25 70 SER A C 1
ATOM 580 O O . SER A 1 70 ? -12.819 1.546 -10.567 1.00 95.25 70 SER A O 1
ATOM 582 N N . VAL A 1 71 ? -14.706 1.870 -11.731 1.00 92.94 71 VAL A N 1
ATOM 583 C CA . VAL A 1 71 ? -14.146 2.907 -12.621 1.00 92.94 71 VAL A CA 1
ATOM 584 C C . VAL A 1 71 ? -13.688 4.134 -11.828 1.00 92.94 71 VAL A C 1
ATOM 586 O O . VAL A 1 71 ? -12.628 4.686 -12.111 1.00 92.94 71 VAL A O 1
ATOM 589 N N . LYS A 1 72 ? -14.419 4.506 -10.768 1.00 94.12 72 LYS A N 1
ATOM 590 C CA . LYS A 1 72 ? -14.083 5.654 -9.903 1.00 94.12 72 LYS A CA 1
ATOM 591 C C . LYS A 1 72 ? -12.744 5.489 -9.180 1.00 94.12 72 LYS A C 1
ATOM 593 O O . LYS A 1 72 ? -12.146 6.464 -8.751 1.00 94.12 72 LYS A O 1
ATOM 598 N N . CYS A 1 73 ? -12.263 4.255 -9.047 1.00 96.75 73 CYS A N 1
ATOM 599 C CA . CYS A 1 73 ? -11.007 3.949 -8.376 1.00 96.75 73 CYS A CA 1
ATOM 600 C C . CYS A 1 73 ? -9.806 3.883 -9.332 1.00 96.75 73 CYS A C 1
ATOM 602 O O . CYS A 1 73 ? -8.713 3.546 -8.884 1.00 96.75 73 CYS A O 1
ATOM 604 N N . ASN A 1 74 ? -9.970 4.193 -10.626 1.00 95.88 74 ASN A N 1
ATOM 605 C CA . ASN A 1 74 ? -8.902 4.039 -11.619 1.00 95.88 74 ASN A CA 1
ATOM 606 C C . ASN A 1 74 ? -7.643 4.848 -11.286 1.00 95.88 74 ASN A C 1
ATOM 608 O O . ASN A 1 74 ? -6.534 4.319 -11.330 1.00 95.88 74 ASN A O 1
ATOM 612 N N . GLU A 1 75 ? -7.824 6.102 -10.886 1.00 97.50 75 GLU A N 1
ATOM 613 C CA . GLU A 1 75 ? -6.721 6.973 -10.491 1.00 97.50 75 GLU A CA 1
ATOM 614 C C . GLU A 1 75 ? -6.019 6.458 -9.230 1.00 97.50 75 GLU A C 1
ATOM 616 O O . GLU A 1 75 ? -4.801 6.288 -9.218 1.00 97.50 75 GLU A O 1
ATOM 621 N N . ASN A 1 76 ? -6.789 6.067 -8.210 1.00 98.06 76 ASN A N 1
ATOM 622 C CA . ASN A 1 76 ? -6.248 5.434 -7.008 1.00 98.06 76 ASN A CA 1
ATOM 623 C C . ASN A 1 76 ? -5.433 4.173 -7.330 1.00 98.06 76 ASN A C 1
ATOM 625 O O . ASN A 1 76 ? -4.336 4.003 -6.802 1.00 98.06 76 ASN A O 1
ATOM 629 N N . ARG A 1 77 ? -5.912 3.304 -8.231 1.00 97.50 77 ARG A N 1
ATOM 630 C CA . ARG A 1 77 ? -5.154 2.120 -8.664 1.00 97.50 77 ARG A CA 1
ATOM 631 C C . ARG A 1 77 ? -3.831 2.495 -9.328 1.00 97.50 77 ARG A C 1
ATOM 633 O O . ARG A 1 77 ? -2.815 1.876 -9.019 1.00 97.50 77 ARG A O 1
ATOM 640 N N . ALA A 1 78 ? -3.832 3.495 -10.209 1.00 96.25 78 ALA A N 1
ATOM 641 C CA . ALA A 1 78 ? -2.623 3.957 -10.885 1.00 96.25 78 ALA A CA 1
ATOM 642 C C . ALA A 1 78 ? -1.591 4.512 -9.888 1.00 96.25 78 ALA A C 1
ATOM 644 O O . ALA A 1 78 ? -0.417 4.138 -9.943 1.00 96.25 78 ALA A O 1
ATOM 645 N N . ILE A 1 79 ? -2.035 5.334 -8.932 1.00 98.19 79 ILE A N 1
ATOM 646 C CA . ILE A 1 79 ? -1.170 5.917 -7.901 1.00 98.19 79 ILE A CA 1
ATOM 647 C C . ILE A 1 79 ? -0.617 4.828 -6.971 1.00 98.19 79 ILE A C 1
ATOM 649 O O . ILE A 1 79 ? 0.589 4.791 -6.724 1.00 98.19 79 ILE A O 1
ATOM 653 N N . ILE A 1 80 ? -1.460 3.901 -6.503 1.00 97.75 80 ILE A N 1
ATOM 654 C CA . ILE A 1 80 ? -1.033 2.786 -5.644 1.00 97.75 80 ILE A CA 1
ATOM 655 C C . ILE A 1 80 ? -0.017 1.900 -6.376 1.00 97.75 80 ILE A C 1
ATOM 657 O O . ILE A 1 80 ? 1.016 1.559 -5.799 1.00 97.75 80 ILE A O 1
ATOM 661 N N . LYS A 1 81 ? -0.267 1.555 -7.650 1.00 95.69 81 LYS A N 1
ATOM 662 C CA . LYS A 1 81 ? 0.675 0.772 -8.465 1.00 95.69 81 LYS A CA 1
ATOM 663 C C . LYS A 1 81 ? 2.016 1.496 -8.586 1.00 95.69 81 LYS A C 1
ATOM 665 O O . LYS A 1 81 ? 3.053 0.888 -8.333 1.00 95.69 81 LYS A O 1
ATOM 670 N N . LYS A 1 82 ? 2.002 2.793 -8.913 1.00 95.19 82 LYS A N 1
ATOM 671 C CA . LYS A 1 82 ? 3.214 3.620 -9.011 1.00 95.19 82 LYS A CA 1
ATOM 672 C C . LYS A 1 82 ? 3.993 3.632 -7.695 1.00 95.19 82 LYS A C 1
ATOM 674 O O . LYS A 1 82 ? 5.194 3.377 -7.705 1.00 95.19 82 LYS A O 1
ATOM 679 N N . TRP A 1 83 ? 3.321 3.888 -6.574 1.00 96.31 83 TRP A N 1
ATOM 680 C CA . TRP A 1 83 ? 3.955 3.901 -5.256 1.00 96.31 83 TRP A CA 1
ATOM 681 C C . TRP A 1 83 ? 4.574 2.545 -4.901 1.00 96.31 83 TRP A C 1
ATOM 683 O O . TRP A 1 83 ? 5.721 2.491 -4.464 1.00 96.31 83 TRP A O 1
ATOM 693 N N . LEU A 1 84 ? 3.854 1.443 -5.131 1.00 94.81 84 LEU A N 1
ATOM 694 C CA . LEU A 1 84 ? 4.334 0.104 -4.792 1.00 94.81 84 LEU A CA 1
ATOM 695 C C . LEU A 1 84 ? 5.578 -0.282 -5.606 1.00 94.81 84 LEU A C 1
ATOM 697 O O . LEU A 1 84 ? 6.543 -0.794 -5.044 1.00 94.81 84 LEU A O 1
ATOM 701 N N . LEU A 1 85 ? 5.590 0.020 -6.908 1.00 92.19 85 LEU A N 1
ATOM 702 C CA . LEU A 1 85 ? 6.760 -0.185 -7.768 1.00 92.19 85 LEU A CA 1
ATOM 703 C C . LEU A 1 85 ? 7.969 0.614 -7.265 1.00 92.19 85 LEU A C 1
ATOM 705 O O . LEU A 1 85 ? 9.066 0.070 -7.143 1.00 92.19 85 LEU A O 1
ATOM 709 N N . ARG A 1 86 ? 7.759 1.881 -6.890 1.00 93.06 86 ARG A N 1
ATOM 710 C CA . ARG A 1 86 ? 8.809 2.731 -6.311 1.00 93.06 86 ARG A CA 1
ATOM 711 C C . ARG A 1 86 ? 9.318 2.192 -4.979 1.00 93.06 86 ARG A C 1
ATOM 713 O O . ARG A 1 86 ? 10.525 2.138 -4.778 1.00 93.06 86 ARG A O 1
ATOM 720 N N . ALA A 1 87 ? 8.438 1.732 -4.093 1.00 92.44 87 ALA A N 1
ATOM 721 C CA . ALA A 1 87 ? 8.833 1.136 -2.818 1.00 92.44 87 ALA A CA 1
ATOM 722 C C . ALA A 1 87 ? 9.674 -0.142 -3.003 1.00 92.44 87 ALA A C 1
ATOM 724 O O . ALA A 1 87 ? 10.574 -0.404 -2.209 1.00 92.44 87 ALA A O 1
ATOM 725 N N . ILE A 1 88 ? 9.428 -0.924 -4.058 1.00 90.25 88 ILE A N 1
ATOM 726 C CA . ILE A 1 88 ? 10.241 -2.107 -4.375 1.00 90.25 88 ILE A CA 1
ATOM 727 C C . ILE A 1 88 ? 11.635 -1.708 -4.869 1.00 90.25 88 ILE A C 1
ATOM 729 O O . ILE A 1 88 ? 12.615 -2.309 -4.435 1.00 90.25 88 ILE A O 1
ATOM 733 N N . ILE A 1 89 ? 11.724 -0.689 -5.728 1.00 88.69 89 ILE A N 1
ATOM 734 C CA . ILE A 1 89 ? 12.991 -0.198 -6.293 1.00 88.69 89 ILE A CA 1
ATOM 735 C C . ILE A 1 89 ? 13.845 0.486 -5.220 1.00 88.69 89 ILE A C 1
ATOM 737 O O . ILE A 1 89 ? 15.010 0.145 -5.048 1.00 88.69 89 ILE A O 1
ATOM 741 N N . LEU A 1 90 ? 13.251 1.414 -4.467 1.00 90.81 90 LEU A N 1
ATOM 742 C CA . LEU A 1 90 ? 13.947 2.261 -3.491 1.00 90.81 90 LEU A CA 1
ATOM 743 C C . LEU A 1 90 ? 14.190 1.561 -2.144 1.00 90.81 90 LEU A C 1
ATOM 745 O O . LEU A 1 90 ? 14.915 2.079 -1.299 1.00 90.81 90 LEU A O 1
ATOM 749 N N . LYS A 1 91 ? 13.572 0.391 -1.926 1.00 89.50 91 LYS A N 1
ATOM 750 C CA . LYS A 1 91 ? 13.778 -0.495 -0.765 1.00 89.50 91 LYS A CA 1
ATOM 751 C C . LYS A 1 91 ? 13.776 0.222 0.598 1.00 89.50 91 LYS A C 1
ATOM 753 O O . LYS A 1 91 ? 14.643 -0.059 1.431 1.00 89.50 91 LYS A O 1
ATOM 758 N N . PRO A 1 92 ? 12.783 1.077 0.915 1.00 90.50 92 PRO A N 1
ATOM 759 C CA . PRO A 1 92 ? 12.811 1.844 2.157 1.00 90.50 92 PRO A CA 1
ATOM 760 C C . PRO A 1 92 ? 12.776 0.937 3.403 1.00 90.50 92 PRO A C 1
ATOM 762 O O . PRO A 1 92 ? 13.257 1.314 4.463 1.00 90.50 92 PRO A O 1
ATOM 765 N N . PHE A 1 93 ? 12.282 -0.300 3.297 1.00 86.88 93 PHE A N 1
ATOM 766 C CA . PHE A 1 93 ? 12.153 -1.229 4.426 1.00 86.88 93 PHE A CA 1
ATOM 767 C C . PHE A 1 93 ? 13.437 -1.990 4.818 1.00 86.88 93 PHE A C 1
ATOM 769 O O . PHE A 1 93 ? 13.395 -2.730 5.798 1.00 86.88 93 PHE A O 1
ATOM 776 N N . GLY A 1 94 ? 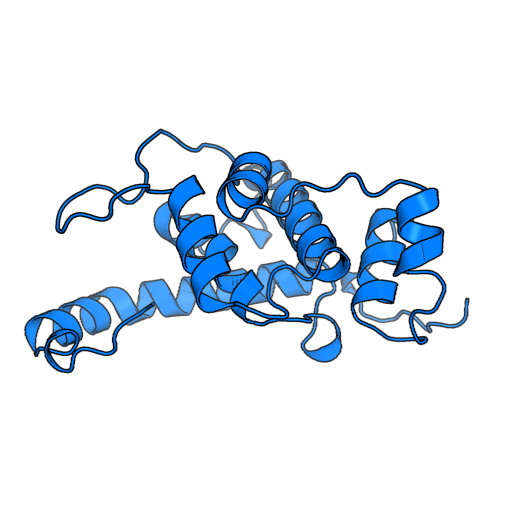14.559 -1.834 4.101 1.00 78.38 94 GLY A N 1
ATOM 777 C CA . GLY A 1 94 ? 15.730 -2.722 4.219 1.00 78.38 94 GLY A CA 1
ATOM 778 C C . GLY A 1 94 ? 16.485 -2.710 5.559 1.00 78.38 94 GLY A C 1
ATOM 779 O O . GLY A 1 94 ? 17.050 -3.732 5.930 1.00 78.38 94 GLY A O 1
ATOM 780 N N . GLY A 1 95 ? 16.492 -1.594 6.302 1.00 70.00 95 GLY A N 1
ATOM 781 C CA . GLY A 1 95 ? 17.272 -1.471 7.551 1.00 70.00 95 GLY A CA 1
ATOM 782 C C . GLY A 1 95 ? 16.498 -1.002 8.786 1.00 70.00 95 GLY A C 1
ATOM 783 O O . GLY A 1 95 ? 17.007 -1.071 9.901 1.00 70.00 95 GLY A O 1
ATOM 784 N N . SER A 1 96 ? 15.280 -0.481 8.629 1.00 80.75 96 SER A N 1
ATOM 785 C CA . SER A 1 96 ? 14.495 0.095 9.734 1.00 80.75 96 SER A CA 1
ATOM 786 C C . SER A 1 96 ? 12.998 0.080 9.425 1.00 80.75 96 SER A C 1
ATOM 788 O O . SER A 1 96 ? 12.324 1.112 9.488 1.00 80.75 96 SER A O 1
ATOM 790 N N . SER A 1 97 ? 12.476 -1.099 9.077 1.00 83.25 97 SER A N 1
ATOM 791 C CA . SER A 1 97 ? 11.089 -1.289 8.636 1.00 83.25 97 SER A CA 1
ATOM 792 C C . SER A 1 97 ? 10.055 -0.646 9.560 1.00 83.25 97 SER A C 1
ATOM 794 O O . SER A 1 97 ? 9.151 0.028 9.077 1.00 83.25 97 SER A O 1
ATOM 796 N N . ASP A 1 98 ? 10.214 -0.777 10.878 1.00 86.06 98 ASP A N 1
ATOM 797 C CA . ASP A 1 98 ? 9.261 -0.238 11.857 1.00 86.06 98 ASP A CA 1
ATOM 798 C C . ASP A 1 98 ? 9.262 1.291 11.897 1.00 86.06 98 ASP A C 1
ATOM 800 O O . ASP A 1 98 ? 8.215 1.925 12.034 1.00 86.06 98 ASP A O 1
ATOM 804 N N . THR A 1 99 ? 10.442 1.904 11.791 1.00 90.62 99 THR A N 1
ATOM 805 C CA . THR A 1 99 ? 10.578 3.364 11.743 1.00 90.62 99 THR A CA 1
ATOM 806 C C . THR A 1 99 ? 9.971 3.901 10.456 1.00 90.62 99 THR A C 1
ATOM 808 O O . THR A 1 99 ? 9.242 4.890 10.493 1.00 90.62 99 THR A O 1
ATOM 811 N N . VAL A 1 100 ? 10.222 3.224 9.336 1.00 93.19 100 VAL A N 1
ATOM 812 C CA . VAL A 1 100 ? 9.664 3.581 8.031 1.00 93.19 100 VAL A CA 1
ATOM 813 C C . VAL A 1 100 ? 8.149 3.461 8.039 1.00 93.19 100 VAL A C 1
ATOM 815 O O . VAL A 1 100 ? 7.484 4.429 7.698 1.00 93.19 100 VAL A O 1
ATOM 818 N N . LEU A 1 101 ? 7.588 2.353 8.525 1.00 91.44 101 LEU A N 1
ATOM 819 C CA . LEU A 1 101 ? 6.139 2.183 8.661 1.00 91.44 101 LEU A CA 1
ATOM 820 C C . LEU A 1 101 ? 5.502 3.235 9.572 1.00 91.44 101 LEU A C 1
ATOM 822 O O . LEU A 1 101 ? 4.491 3.840 9.214 1.00 91.44 101 LEU A O 1
ATOM 826 N N . SER A 1 102 ? 6.106 3.479 10.737 1.00 91.31 102 SER A N 1
ATOM 827 C CA . SER A 1 102 ? 5.641 4.504 11.677 1.00 91.31 102 SER A CA 1
ATOM 828 C C . SER A 1 102 ? 5.620 5.889 11.029 1.00 91.31 102 SER A C 1
ATOM 830 O O . SER A 1 102 ? 4.678 6.657 11.217 1.00 91.31 102 SER A O 1
ATOM 832 N N . ASN A 1 103 ? 6.633 6.193 10.219 1.00 94.12 103 ASN A N 1
ATOM 833 C CA . ASN A 1 103 ? 6.704 7.436 9.474 1.00 94.12 103 ASN A CA 1
ATOM 834 C C . ASN A 1 103 ? 5.700 7.483 8.312 1.00 94.12 103 ASN A C 1
ATOM 836 O O . ASN A 1 103 ? 4.985 8.467 8.205 1.00 94.12 103 ASN A O 1
ATOM 840 N N . MET A 1 104 ? 5.552 6.426 7.508 1.00 95.25 104 MET A N 1
ATOM 841 C CA . MET A 1 104 ? 4.545 6.357 6.435 1.00 95.25 104 MET A CA 1
ATOM 842 C C . MET A 1 104 ? 3.134 6.631 6.963 1.00 95.25 104 MET A C 1
ATOM 844 O O . MET A 1 104 ? 2.362 7.343 6.325 1.00 95.25 104 MET A O 1
ATOM 848 N N . ARG A 1 105 ? 2.802 6.134 8.164 1.00 94.25 105 ARG A N 1
ATOM 849 C CA . ARG A 1 105 ? 1.501 6.391 8.799 1.00 94.25 105 ARG A CA 1
ATOM 850 C C . ARG A 1 105 ? 1.210 7.886 8.974 1.00 94.25 105 ARG A C 1
ATOM 852 O O . ARG A 1 105 ? 0.056 8.291 8.868 1.00 94.25 105 ARG A O 1
ATOM 859 N N . LYS A 1 106 ? 2.244 8.709 9.180 1.00 95.44 106 LYS A N 1
ATOM 860 C CA . LYS A 1 106 ? 2.122 10.166 9.351 1.00 95.44 106 LYS A CA 1
ATOM 861 C C . LYS A 1 106 ? 1.628 10.893 8.106 1.00 95.44 106 LYS A C 1
ATOM 863 O O . LYS A 1 106 ? 1.198 12.037 8.226 1.00 95.44 106 LYS A O 1
ATOM 868 N N . ALA A 1 107 ? 1.656 10.249 6.939 1.00 96.38 107 ALA A N 1
ATOM 869 C CA . ALA A 1 107 ? 1.032 10.787 5.734 1.00 96.38 107 ALA A CA 1
ATOM 870 C C . ALA A 1 107 ? -0.500 10.837 5.860 1.00 96.38 107 ALA A C 1
ATOM 872 O O . ALA A 1 107 ? -1.134 11.716 5.274 1.00 96.38 107 ALA A O 1
ATOM 873 N N . PHE A 1 108 ? -1.069 9.933 6.663 1.00 96.00 108 PHE A N 1
ATOM 874 C CA . PHE A 1 108 ? -2.496 9.846 6.962 1.00 96.00 108 PHE A CA 1
ATOM 875 C C . PHE A 1 108 ? -2.846 10.552 8.277 1.00 96.00 108 PHE A C 1
ATOM 877 O O . PHE A 1 108 ? -3.765 11.368 8.310 1.00 96.00 108 PHE A O 1
ATOM 884 N N . ILE A 1 109 ? -2.091 10.253 9.341 1.00 94.44 109 ILE A N 1
ATOM 885 C CA . ILE A 1 109 ? -2.319 10.759 10.698 1.00 94.44 109 ILE A CA 1
ATOM 886 C C . ILE A 1 109 ? -1.000 10.943 11.462 1.00 94.44 109 ILE A C 1
ATOM 888 O O . ILE A 1 109 ? -0.258 9.986 11.704 1.00 94.44 109 ILE A O 1
ATOM 892 N N . LYS A 1 110 ? -0.704 12.184 11.853 1.00 89.69 110 LYS A N 1
ATOM 893 C CA . LYS A 1 110 ? 0.513 12.608 12.559 1.00 89.69 110 LYS A CA 1
ATOM 894 C C . LYS A 1 110 ? 0.543 12.056 13.976 1.00 89.69 110 LYS A C 1
ATOM 896 O O . LYS A 1 110 ? 1.483 11.342 14.330 1.00 89.69 110 LYS A O 1
ATOM 901 N N . ASP A 1 111 ? -0.525 12.317 14.725 1.00 84.50 111 ASP A N 1
ATOM 902 C CA . ASP A 1 111 ? -0.679 11.918 16.120 1.00 84.50 111 ASP A CA 1
ATOM 903 C C . ASP A 1 111 ? -1.957 11.105 16.291 1.00 84.50 111 ASP A C 1
ATOM 905 O O . ASP A 1 111 ? -3.064 11.636 16.346 1.00 84.50 111 ASP A O 1
ATOM 909 N N . PHE A 1 112 ? -1.804 9.788 16.410 1.00 78.69 112 PHE A N 1
ATOM 910 C CA . PHE A 1 112 ? -2.945 8.926 16.688 1.00 78.69 112 PHE A CA 1
ATOM 911 C C . PHE A 1 112 ? -3.387 9.105 18.132 1.00 78.69 112 PHE A C 1
ATOM 913 O O . PHE A 1 112 ? -2.673 8.715 19.059 1.00 78.69 112 PHE A O 1
ATOM 920 N N . LYS A 1 113 ? -4.577 9.673 18.309 1.00 76.81 113 LYS A N 1
ATOM 921 C CA . LYS A 1 113 ? -5.233 9.792 19.604 1.00 76.81 113 LYS A CA 1
ATOM 922 C C . LYS A 1 113 ? -6.418 8.840 19.628 1.00 76.81 113 LYS A C 1
ATOM 924 O O . LYS A 1 113 ? -7.129 8.675 18.641 1.00 76.81 113 LYS A O 1
ATOM 929 N N . GLN A 1 114 ? -6.639 8.196 20.766 1.00 64.19 114 GLN A N 1
ATOM 930 C CA . GLN A 1 114 ? -7.843 7.396 20.954 1.00 64.19 114 GLN A CA 1
ATOM 931 C C . GLN A 1 114 ? -9.056 8.328 20.772 1.00 64.19 114 GLN A C 1
ATOM 933 O O . GLN A 1 114 ? -9.119 9.375 21.413 1.00 64.19 114 GLN A O 1
ATOM 938 N N . ASN A 1 115 ? -9.967 7.972 19.859 1.00 65.56 115 ASN A N 1
ATOM 939 C CA . ASN A 1 115 ? -11.138 8.757 19.425 1.00 65.56 115 ASN A CA 1
ATOM 940 C C . ASN A 1 115 ? -10.891 9.913 18.432 1.00 65.56 115 ASN A C 1
ATOM 942 O O . ASN A 1 115 ? -11.825 10.665 18.158 1.00 65.56 115 ASN A O 1
ATOM 946 N N . SER A 1 116 ? -9.694 10.058 17.851 1.00 71.19 116 SER A N 1
ATOM 947 C CA . SER A 1 116 ? -9.533 10.888 16.647 1.00 71.19 116 SER A CA 1
ATOM 948 C C . SER A 1 116 ? -9.989 10.127 15.397 1.00 71.19 116 SER A C 1
ATOM 950 O O . SER A 1 116 ? -10.056 8.895 15.395 1.00 71.19 116 SER A O 1
ATOM 952 N N . GLY A 1 117 ? -10.283 10.852 14.314 1.00 85.25 117 GLY A N 1
ATOM 953 C CA . GLY A 1 117 ? -10.468 10.242 12.997 1.00 85.25 117 GLY A CA 1
ATOM 954 C C . GLY A 1 117 ? -9.221 9.476 12.528 1.00 85.25 117 GLY A C 1
ATOM 955 O O . GLY A 1 117 ? -8.183 9.460 13.188 1.00 85.25 117 GLY A O 1
ATOM 956 N N . PHE A 1 118 ? -9.326 8.836 11.365 1.00 90.88 118 PHE A N 1
ATOM 957 C CA . PHE A 1 118 ? -8.222 8.082 10.750 1.00 90.88 118 PHE A CA 1
ATOM 958 C C . PHE A 1 118 ? -7.366 8.929 9.800 1.00 90.88 118 PHE A C 1
ATOM 960 O O . PHE A 1 118 ? -6.310 8.495 9.352 1.00 90.88 118 PHE A O 1
ATOM 967 N N . PHE A 1 119 ? -7.809 10.148 9.503 1.00 94.25 119 PHE A N 1
ATOM 968 C CA . PHE A 1 119 ? -7.080 11.095 8.678 1.00 94.25 119 PHE A CA 1
ATOM 969 C C . PHE A 1 119 ? -7.114 12.469 9.340 1.00 94.25 119 PHE A C 1
ATOM 971 O O . PHE A 1 119 ? -8.174 12.903 9.792 1.00 94.25 119 PHE A O 1
ATOM 978 N N . ASP A 1 120 ? -5.973 13.156 9.369 1.00 92.25 120 ASP A N 1
ATOM 979 C CA . ASP A 1 120 ? -5.891 14.537 9.877 1.00 92.25 120 ASP A CA 1
ATOM 980 C C . ASP A 1 120 ? -6.440 15.564 8.877 1.00 92.25 120 ASP A C 1
ATOM 982 O O . ASP A 1 120 ? -6.691 16.717 9.223 1.00 92.25 120 ASP A O 1
ATOM 986 N N . ARG A 1 121 ? -6.598 15.150 7.618 1.00 92.38 121 ARG A N 1
ATOM 987 C CA . ARG A 1 121 ? -7.134 15.953 6.519 1.00 92.38 121 ARG A CA 1
ATOM 988 C C . ARG A 1 121 ? -8.021 15.098 5.631 1.00 92.38 121 ARG A C 1
ATOM 990 O O . ARG A 1 121 ? -7.953 13.871 5.672 1.00 92.38 121 ARG A O 1
ATOM 997 N N . GLU A 1 122 ? -8.818 15.743 4.793 1.00 93.31 122 GLU A N 1
ATOM 998 C CA . GLU A 1 122 ? -9.503 15.031 3.724 1.00 93.31 122 GLU A CA 1
ATOM 999 C C . GLU A 1 122 ? -8.477 14.488 2.720 1.00 93.31 122 GLU A C 1
ATOM 1001 O O . GLU A 1 122 ? -7.601 15.208 2.246 1.00 93.31 122 GLU A O 1
ATOM 1006 N N . ILE A 1 123 ? -8.565 13.188 2.443 1.00 95.00 123 ILE A N 1
ATOM 1007 C CA . ILE A 1 123 ? -7.709 12.491 1.484 1.00 95.00 123 ILE A CA 1
ATOM 1008 C C . ILE A 1 123 ? -8.626 11.851 0.450 1.00 95.00 123 ILE A C 1
ATOM 1010 O O . ILE A 1 123 ? -9.334 10.891 0.758 1.00 95.00 123 ILE A O 1
ATOM 1014 N N . GLU A 1 124 ? -8.649 12.390 -0.763 1.00 94.94 124 GLU A N 1
ATOM 1015 C CA . GLU A 1 124 ? -9.440 11.849 -1.873 1.00 94.94 124 GLU A CA 1
ATOM 1016 C C . GLU A 1 124 ? -8.713 10.690 -2.571 1.00 94.94 124 GLU A C 1
ATOM 1018 O O . GLU A 1 124 ? -9.283 9.611 -2.773 1.00 94.94 124 GLU A O 1
ATOM 1023 N N . LEU A 1 125 ? -7.427 10.898 -2.855 1.00 97.94 125 LEU A N 1
ATOM 1024 C CA . LEU A 1 125 ? -6.544 9.964 -3.545 1.00 97.94 125 LEU A CA 1
ATOM 1025 C C . LEU A 1 125 ? -5.445 9.440 -2.620 1.00 97.94 125 LEU A C 1
ATOM 1027 O O . LEU A 1 125 ? -5.090 10.076 -1.630 1.00 97.94 125 LEU A O 1
ATOM 1031 N N . PHE A 1 126 ? -4.884 8.280 -2.953 1.00 98.38 126 PHE A N 1
ATOM 1032 C CA . PHE A 1 126 ? -3.771 7.693 -2.215 1.00 98.38 126 PHE A CA 1
ATOM 1033 C C . PHE A 1 126 ? -2.582 8.680 -2.140 1.00 98.38 126 PHE A C 1
ATOM 1035 O O . PHE A 1 126 ? -2.075 9.088 -3.186 1.00 98.38 126 PHE A O 1
ATOM 1042 N N . PRO A 1 127 ? -2.107 9.064 -0.939 1.00 97.81 127 PRO A N 1
ATOM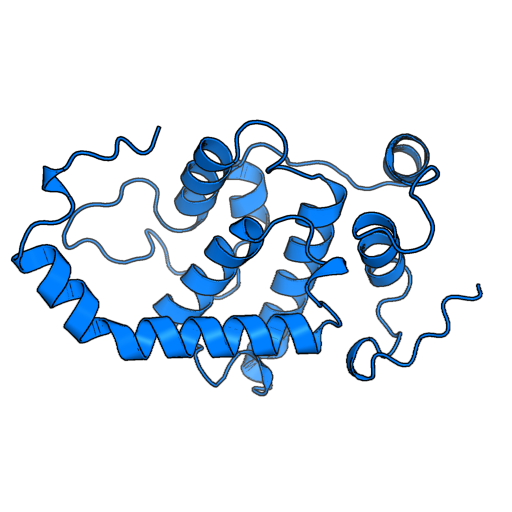 1043 C CA . PRO A 1 127 ? -1.169 10.177 -0.764 1.00 97.81 127 PRO A CA 1
ATOM 1044 C C . PRO A 1 127 ? 0.288 9.734 -0.977 1.00 97.81 127 PRO A C 1
ATOM 1046 O O . PRO A 1 127 ? 1.082 9.677 -0.038 1.00 97.81 127 PRO A O 1
ATOM 1049 N N . LEU A 1 128 ? 0.631 9.350 -2.211 1.00 97.38 128 LEU A N 1
ATOM 1050 C CA . LEU A 1 128 ? 1.955 8.830 -2.577 1.00 97.38 128 LEU A CA 1
ATOM 1051 C C . LEU A 1 128 ? 3.079 9.760 -2.111 1.00 97.38 128 LEU A C 1
ATOM 1053 O O . LEU A 1 128 ? 3.995 9.310 -1.425 1.00 97.38 128 LEU A O 1
ATOM 1057 N N . GLU A 1 129 ? 3.012 11.039 -2.479 1.00 96.56 129 GLU A N 1
ATOM 1058 C CA . GLU A 1 129 ? 4.098 11.996 -2.250 1.00 96.56 129 GLU A CA 1
ATOM 1059 C C . GLU A 1 129 ? 4.347 12.211 -0.757 1.00 96.56 129 GLU A C 1
ATOM 1061 O O . GLU A 1 129 ? 5.492 12.204 -0.301 1.00 96.56 129 GLU A O 1
ATOM 1066 N N . GLU A 1 130 ? 3.283 12.329 0.036 1.00 97.19 130 GLU A N 1
ATOM 1067 C CA . GLU A 1 130 ? 3.402 12.479 1.479 1.00 97.19 130 GLU A CA 1
ATOM 1068 C C . GLU A 1 130 ? 3.891 11.199 2.153 1.00 97.19 130 GLU A C 1
ATOM 1070 O O . GLU A 1 130 ? 4.665 11.288 3.105 1.00 97.19 130 GLU A O 1
ATOM 1075 N N . ILE A 1 131 ? 3.516 10.015 1.658 1.00 97.19 131 ILE A N 1
ATOM 1076 C CA . ILE A 1 131 ? 4.064 8.751 2.169 1.00 97.19 131 ILE A CA 1
ATOM 1077 C C . ILE A 1 131 ? 5.582 8.707 1.962 1.00 97.19 131 ILE A C 1
ATOM 1079 O O . ILE A 1 131 ? 6.306 8.417 2.918 1.00 97.19 131 ILE A O 1
ATOM 1083 N N . GLU A 1 132 ? 6.077 9.024 0.759 1.00 96.25 132 GLU A N 1
ATOM 1084 C CA . GLU A 1 132 ? 7.523 9.042 0.474 1.00 96.25 132 GLU A CA 1
ATOM 1085 C C . GLU A 1 132 ? 8.255 10.099 1.311 1.00 96.25 132 GLU A C 1
ATOM 1087 O O . GLU A 1 132 ? 9.330 9.836 1.868 1.00 96.25 132 GLU A O 1
ATOM 1092 N N . LYS A 1 133 ? 7.641 11.279 1.455 1.00 96.25 133 LYS A N 1
ATOM 1093 C CA . LYS A 1 133 ? 8.165 12.393 2.248 1.00 96.25 133 LYS A CA 1
ATOM 1094 C C . LYS A 1 133 ? 8.307 12.046 3.719 1.00 96.25 133 LYS A C 1
ATOM 1096 O O . LYS A 1 133 ? 9.384 12.218 4.288 1.00 96.25 133 LYS A O 1
ATOM 1101 N N . GLU A 1 134 ? 7.241 11.562 4.348 1.00 95.88 134 GLU A N 1
ATOM 1102 C CA . GLU A 1 134 ? 7.259 11.252 5.776 1.00 95.88 134 GLU A CA 1
ATOM 1103 C C . GLU A 1 134 ? 8.236 10.120 6.082 1.00 95.88 134 GLU A C 1
ATOM 1105 O O . GLU A 1 134 ? 8.976 10.186 7.064 1.00 95.88 134 GLU A O 1
ATOM 1110 N N . ALA A 1 135 ? 8.283 9.110 5.212 1.00 94.25 135 ALA A N 1
ATOM 1111 C CA . ALA A 1 135 ? 9.183 7.972 5.319 1.00 94.25 135 ALA A CA 1
ATOM 1112 C C . ALA A 1 135 ? 10.647 8.284 4.963 1.00 94.25 135 ALA A C 1
ATOM 1114 O O . ALA A 1 135 ? 11.507 7.441 5.213 1.00 94.25 135 ALA A O 1
ATOM 1115 N N . LYS A 1 136 ? 10.933 9.491 4.457 1.00 93.38 136 LYS A N 1
ATOM 1116 C CA . LYS A 1 136 ? 12.277 10.013 4.163 1.00 93.38 136 LYS A CA 1
ATOM 1117 C C . LYS A 1 136 ? 13.055 9.191 3.132 1.00 93.38 136 LYS A C 1
ATOM 1119 O O . LYS A 1 136 ? 14.240 8.934 3.324 1.00 93.38 136 LYS A O 1
ATOM 1124 N N . TYR A 1 137 ? 12.399 8.802 2.039 1.00 90.81 137 TYR A N 1
ATOM 1125 C CA . TYR A 1 137 ? 13.055 8.118 0.915 1.00 90.81 137 TYR A CA 1
ATOM 1126 C C . TYR A 1 137 ? 12.755 8.762 -0.449 1.00 90.81 137 TYR A C 1
ATOM 1128 O O . TYR A 1 137 ? 12.823 8.093 -1.476 1.00 90.81 137 TYR A O 1
ATOM 1136 N N . ILE A 1 138 ? 12.416 10.059 -0.480 1.00 89.81 138 ILE A N 1
ATOM 1137 C CA . ILE A 1 138 ? 12.200 10.781 -1.743 1.00 89.81 138 ILE A CA 1
ATOM 1138 C C . ILE A 1 138 ? 13.468 10.683 -2.594 1.00 89.81 138 ILE A C 1
ATOM 1140 O O . ILE A 1 138 ? 14.515 11.203 -2.215 1.00 89.81 138 ILE A O 1
ATOM 1144 N N . GLN A 1 139 ? 13.338 10.036 -3.748 1.00 88.50 139 GLN A N 1
ATOM 1145 C CA . GLN A 1 139 ? 14.416 9.822 -4.702 1.00 88.50 139 GLN A CA 1
ATOM 1146 C C . GLN A 1 139 ? 13.850 9.867 -6.123 1.00 88.50 139 GLN A C 1
ATOM 1148 O O . GLN A 1 139 ? 12.832 9.227 -6.431 1.00 88.50 139 GLN A O 1
ATOM 1153 N N . THR A 1 140 ? 14.516 10.620 -6.994 1.00 87.81 140 THR A N 1
ATOM 1154 C CA . THR A 1 140 ? 14.255 10.581 -8.434 1.00 87.81 140 THR A CA 1
ATOM 1155 C C . THR A 1 140 ? 14.794 9.266 -8.987 1.00 87.81 140 THR A C 1
ATOM 1157 O O . THR A 1 140 ? 15.909 8.870 -8.656 1.00 87.81 140 THR A O 1
ATOM 1160 N N . ILE A 1 141 ? 13.977 8.573 -9.782 1.00 85.12 141 ILE A N 1
ATOM 1161 C CA . ILE A 1 141 ? 14.382 7.362 -10.505 1.00 85.12 141 ILE A CA 1
ATOM 1162 C C . ILE A 1 141 ? 14.611 7.799 -11.951 1.00 85.12 141 ILE A C 1
ATOM 1164 O O . ILE A 1 141 ? 13.681 7.781 -12.756 1.00 85.12 141 ILE A O 1
ATOM 1168 N N . ASP A 1 142 ? 15.809 8.300 -12.222 1.00 85.44 142 ASP A N 1
ATOM 1169 C CA . ASP A 1 142 ? 16.303 8.667 -13.548 1.00 85.44 142 ASP A CA 1
ATOM 1170 C C . ASP A 1 142 ? 17.220 7.568 -14.108 1.00 85.44 142 ASP A C 1
ATOM 1172 O O . ASP A 1 142 ? 17.393 6.509 -13.499 1.00 85.44 142 ASP A O 1
ATOM 1176 N N . GLU A 1 143 ? 17.762 7.800 -15.302 1.00 80.69 143 GLU A N 1
ATOM 1177 C CA . GLU A 1 143 ? 18.663 6.863 -15.977 1.00 80.69 143 GLU A CA 1
ATOM 1178 C C . GLU A 1 143 ? 19.895 6.548 -15.118 1.00 80.69 143 GLU A C 1
ATOM 1180 O O . GLU A 1 143 ? 20.188 5.377 -14.896 1.00 80.69 143 GLU A O 1
ATOM 1185 N N . GLU A 1 144 ? 20.519 7.561 -14.512 1.00 85.38 144 GLU A N 1
ATOM 1186 C CA . GLU A 1 144 ? 21.669 7.392 -13.616 1.00 85.38 144 GLU A CA 1
ATOM 1187 C C . GLU A 1 144 ? 21.330 6.519 -12.395 1.00 85.38 144 GLU A C 1
ATOM 1189 O O . GLU A 1 144 ? 22.095 5.624 -12.021 1.00 85.38 144 GLU A O 1
ATOM 1194 N N . TYR A 1 145 ? 20.170 6.729 -11.762 1.00 85.69 145 TYR A N 1
ATOM 1195 C CA . TYR A 1 145 ? 19.743 5.883 -10.650 1.00 85.69 145 TYR A CA 1
ATOM 1196 C C . TYR A 1 145 ? 19.568 4.426 -11.091 1.00 85.69 145 TYR A C 1
ATOM 1198 O O . TYR A 1 145 ? 19.996 3.510 -10.381 1.00 85.69 145 TYR A O 1
ATOM 1206 N N . LEU A 1 146 ? 18.936 4.204 -12.247 1.00 80.25 146 LEU A N 1
ATOM 1207 C CA . LEU A 1 146 ? 18.719 2.866 -12.795 1.00 80.25 146 LEU A CA 1
ATOM 1208 C C . LEU A 1 146 ? 20.045 2.181 -13.143 1.00 80.25 146 LEU A C 1
ATOM 1210 O O . LEU A 1 146 ? 20.229 1.014 -12.790 1.00 80.25 146 LEU A O 1
ATOM 1214 N N . GLU A 1 147 ? 20.980 2.898 -13.759 1.00 80.00 147 GLU A N 1
ATOM 1215 C CA . GLU A 1 147 ? 22.307 2.383 -14.092 1.00 80.00 147 GLU A CA 1
ATOM 1216 C C . GLU A 1 147 ? 23.056 1.896 -12.856 1.00 80.00 147 GLU A C 1
ATOM 1218 O O . GLU A 1 147 ? 23.521 0.757 -12.810 1.00 80.00 147 GLU A O 1
ATOM 1223 N N . ASN A 1 148 ? 23.077 2.722 -11.813 1.00 79.44 148 ASN A N 1
ATOM 1224 C CA . ASN A 1 148 ? 23.847 2.450 -10.606 1.00 79.44 148 ASN A CA 1
ATOM 1225 C C . ASN A 1 148 ? 23.194 1.430 -9.659 1.00 79.44 148 ASN A C 1
ATOM 1227 O O . ASN A 1 148 ? 23.893 0.804 -8.865 1.00 79.44 148 ASN A O 1
ATOM 1231 N N . ASN A 1 149 ? 21.863 1.281 -9.685 1.00 75.06 149 ASN A N 1
ATOM 1232 C CA . ASN A 1 149 ? 21.137 0.521 -8.654 1.00 75.06 149 ASN A CA 1
ATOM 1233 C C . ASN A 1 149 ? 20.290 -0.637 -9.196 1.00 75.06 149 ASN A C 1
ATOM 1235 O O . ASN A 1 149 ? 19.837 -1.475 -8.412 1.00 75.06 149 ASN A O 1
ATOM 1239 N N . VAL A 1 150 ? 20.034 -0.686 -10.506 1.00 72.44 150 VAL A N 1
ATOM 1240 C CA . VAL A 1 150 ? 19.085 -1.633 -11.106 1.00 72.44 150 VAL A CA 1
ATOM 1241 C C . VAL A 1 150 ? 19.716 -2.517 -12.177 1.00 72.44 150 VAL A C 1
ATOM 1243 O O . VAL A 1 150 ? 19.319 -3.677 -12.265 1.00 72.44 150 VAL A O 1
ATOM 1246 N N . ILE A 1 151 ? 20.694 -2.047 -12.958 1.00 69.31 151 ILE A N 1
ATOM 1247 C CA . ILE A 1 151 ? 21.254 -2.826 -14.084 1.00 69.31 151 ILE A CA 1
ATOM 1248 C C . ILE A 1 151 ? 21.831 -4.182 -13.650 1.00 69.31 151 ILE A C 1
ATOM 1250 O O . ILE A 1 151 ? 21.708 -5.167 -14.377 1.00 69.31 151 ILE A O 1
ATOM 1254 N N . GLU A 1 152 ? 22.376 -4.284 -12.439 1.00 67.56 152 GLU A N 1
ATOM 1255 C CA . GLU A 1 152 ? 22.901 -5.547 -11.903 1.00 67.56 152 GLU A CA 1
ATOM 1256 C C . GLU A 1 152 ? 21.821 -6.483 -11.317 1.00 67.56 152 GLU A C 1
ATOM 1258 O O . GLU A 1 152 ? 22.129 -7.553 -10.777 1.00 67.56 152 GLU A O 1
ATOM 1263 N N . CYS A 1 153 ? 20.536 -6.113 -11.388 1.00 70.38 153 CYS A N 1
ATOM 1264 C CA . CYS A 1 153 ? 19.457 -6.923 -10.833 1.00 70.38 153 CYS A CA 1
ATOM 1265 C C . CYS A 1 153 ? 19.358 -8.277 -11.539 1.00 70.38 153 CYS A C 1
ATOM 1267 O O . CYS A 1 153 ? 19.264 -8.388 -12.761 1.00 70.38 153 CYS A O 1
ATOM 1269 N N . ARG A 1 154 ? 19.318 -9.347 -10.739 1.00 69.88 154 ARG A N 1
ATOM 1270 C CA . ARG A 1 154 ? 19.196 -10.711 -11.259 1.00 69.88 154 ARG A CA 1
ATOM 1271 C C . ARG A 1 154 ? 17.892 -10.876 -12.039 1.00 69.88 154 ARG A C 1
ATOM 1273 O O . ARG A 1 154 ? 16.826 -10.451 -11.588 1.00 69.88 154 ARG A O 1
ATOM 1280 N N . LYS A 1 155 ? 17.957 -11.613 -13.154 1.00 65.06 155 LYS A N 1
ATOM 1281 C CA . LYS A 1 155 ? 16.773 -12.097 -13.880 1.00 65.06 155 LYS A CA 1
ATOM 1282 C C . LYS A 1 155 ? 15.795 -12.721 -12.874 1.00 65.06 155 LYS A C 1
ATOM 1284 O O . LYS A 1 155 ? 16.181 -13.603 -12.111 1.00 65.06 155 LYS A O 1
ATOM 1289 N N . ASN A 1 156 ? 14.537 -12.270 -12.892 1.00 69.19 156 ASN A N 1
ATOM 1290 C CA . ASN A 1 156 ? 13.453 -12.627 -11.957 1.00 69.19 156 ASN A CA 1
ATOM 1291 C C . ASN A 1 156 ? 13.412 -11.935 -10.586 1.00 69.19 156 ASN A C 1
ATOM 1293 O O . ASN A 1 156 ? 12.556 -12.314 -9.785 1.00 69.19 156 ASN A O 1
ATOM 1297 N N . SER A 1 157 ? 14.244 -10.933 -10.310 1.00 81.75 157 SER A N 1
ATOM 1298 C CA . SER A 1 157 ? 14.148 -10.213 -9.038 1.00 81.75 157 SER A CA 1
ATOM 1299 C C . SER A 1 157 ? 12.900 -9.303 -8.961 1.00 81.75 157 SER A C 1
ATOM 1301 O O . SER A 1 157 ? 12.364 -8.896 -10.002 1.00 81.75 157 SER A O 1
ATOM 1303 N N . PRO A 1 158 ? 12.411 -8.974 -7.746 1.00 82.31 158 PRO A N 1
ATOM 1304 C CA . PRO A 1 158 ? 11.361 -7.971 -7.537 1.00 82.31 158 PRO A CA 1
ATOM 1305 C C . PRO A 1 158 ? 11.655 -6.626 -8.212 1.00 82.31 158 PRO A C 1
ATOM 1307 O O . PRO A 1 158 ? 10.764 -6.003 -8.779 1.00 82.31 158 PRO A O 1
ATOM 1310 N N . GLU A 1 159 ? 12.912 -6.194 -8.178 1.00 82.44 159 GLU A N 1
ATOM 1311 C CA . GLU A 1 159 ? 13.387 -4.935 -8.749 1.00 82.44 159 GLU A CA 1
ATOM 1312 C C . GLU A 1 159 ? 13.322 -4.964 -10.275 1.00 82.44 159 GLU A C 1
ATOM 1314 O O . GLU A 1 159 ? 12.788 -4.035 -10.877 1.00 82.44 159 GLU A O 1
ATOM 1319 N N . ALA A 1 160 ? 13.765 -6.063 -10.897 1.00 82.25 160 ALA A N 1
ATOM 1320 C CA . ALA A 1 160 ? 13.642 -6.254 -12.338 1.00 82.25 160 ALA A CA 1
ATOM 1321 C C . ALA A 1 160 ? 12.168 -6.225 -12.776 1.00 82.25 160 ALA A C 1
ATOM 1323 O O . ALA A 1 160 ? 11.819 -5.557 -13.747 1.00 82.25 160 ALA A O 1
ATOM 1324 N N . PHE A 1 161 ? 11.276 -6.889 -12.029 1.00 85.12 161 PHE A N 1
ATOM 1325 C CA . PHE A 1 161 ? 9.834 -6.800 -12.279 1.00 85.12 161 PHE A CA 1
ATOM 1326 C C . PHE A 1 161 ? 9.319 -5.360 -12.156 1.00 85.12 161 PHE A C 1
ATOM 1328 O O . PHE A 1 161 ? 8.552 -4.907 -13.009 1.00 85.12 161 PHE A O 1
ATOM 1335 N N . ALA A 1 162 ? 9.739 -4.639 -11.113 1.00 84.88 162 ALA A N 1
ATOM 1336 C CA . ALA A 1 162 ? 9.253 -3.295 -10.852 1.00 84.88 162 ALA A CA 1
ATOM 1337 C C . ALA A 1 162 ? 9.688 -2.296 -11.934 1.00 84.88 162 ALA A C 1
ATOM 1339 O O . ALA A 1 162 ? 8.878 -1.497 -12.402 1.00 84.88 162 ALA A O 1
ATOM 1340 N N . VAL A 1 163 ? 10.940 -2.384 -12.378 1.00 84.31 163 VAL A N 1
ATOM 1341 C CA . VAL A 1 163 ? 11.492 -1.516 -13.424 1.00 84.31 163 VAL A CA 1
ATOM 1342 C C . VAL A 1 163 ? 10.843 -1.806 -14.769 1.00 84.31 163 VAL A C 1
ATOM 1344 O O . VAL A 1 163 ? 10.357 -0.882 -15.416 1.00 84.31 163 VAL A O 1
ATOM 1347 N N . LEU A 1 164 ? 10.719 -3.081 -15.152 1.00 83.19 164 LEU A N 1
ATOM 1348 C CA . LEU A 1 164 ? 10.009 -3.457 -16.377 1.00 83.19 164 LEU A CA 1
ATOM 1349 C C . LEU A 1 164 ? 8.552 -2.976 -16.358 1.00 83.19 164 LEU A C 1
ATOM 1351 O O . LEU A 1 164 ? 8.070 -2.471 -17.366 1.00 83.19 164 LEU A O 1
ATOM 1355 N N . SER A 1 165 ? 7.876 -3.058 -15.209 1.00 85.06 165 SER A N 1
ATOM 1356 C CA . SER A 1 165 ? 6.495 -2.580 -15.053 1.00 85.06 165 SER A CA 1
ATOM 1357 C C . SER A 1 165 ? 6.346 -1.062 -15.191 1.00 85.06 165 SER A C 1
ATOM 1359 O O . SER A 1 165 ? 5.261 -0.597 -15.543 1.00 85.06 165 SER A O 1
ATOM 1361 N N . LEU A 1 166 ? 7.398 -0.289 -14.892 1.00 83.50 166 LEU A N 1
ATOM 1362 C CA . LEU A 1 166 ? 7.429 1.162 -15.105 1.00 83.50 166 LEU A CA 1
ATOM 1363 C C . LEU A 1 166 ? 7.747 1.519 -16.560 1.00 83.50 166 LEU A C 1
ATOM 1365 O O . LEU A 1 166 ? 7.114 2.422 -17.102 1.00 83.50 166 LEU A O 1
ATOM 1369 N N . LEU A 1 167 ? 8.697 0.815 -17.186 1.00 80.81 167 LEU A N 1
ATOM 1370 C CA . LEU A 1 167 ? 9.104 1.047 -18.578 1.00 80.81 167 LEU A CA 1
ATOM 1371 C C . LEU A 1 167 ? 8.030 0.610 -19.579 1.00 80.81 167 LEU A C 1
ATOM 1373 O O . LEU A 1 167 ? 7.820 1.262 -20.599 1.00 80.81 167 LEU A O 1
ATOM 1377 N N . TYR A 1 168 ? 7.321 -0.474 -19.270 1.00 81.62 168 TYR A N 1
ATOM 1378 C CA . TYR A 1 168 ? 6.329 -1.083 -20.149 1.00 81.62 168 TYR A CA 1
ATOM 1379 C C . TYR A 1 168 ? 4.953 -1.173 -19.468 1.00 81.62 168 TYR A C 1
ATOM 1381 O O . TYR A 1 168 ? 4.427 -2.267 -19.249 1.00 81.62 168 TYR A O 1
ATOM 1389 N N . PRO A 1 169 ? 4.307 -0.032 -19.157 1.00 76.69 169 PRO A N 1
ATOM 1390 C CA . PRO A 1 169 ? 3.063 -0.001 -18.382 1.00 76.69 169 PRO A CA 1
ATOM 1391 C C . PRO A 1 169 ? 1.878 -0.690 -19.078 1.00 76.69 169 PRO A C 1
ATOM 1393 O O . PRO A 1 169 ? 0.913 -1.055 -18.405 1.00 76.69 169 PRO A O 1
ATOM 1396 N N . ASN A 1 170 ? 1.966 -0.879 -20.400 1.00 73.69 170 ASN A N 1
ATOM 1397 C CA . ASN A 1 170 ? 0.935 -1.484 -21.246 1.00 73.69 170 ASN A CA 1
ATOM 1398 C C . ASN A 1 170 ? 1.037 -3.017 -21.356 1.00 73.69 170 ASN A C 1
ATOM 1400 O O . ASN A 1 170 ? 0.189 -3.626 -22.005 1.00 73.69 170 ASN A O 1
ATOM 1404 N N . LEU A 1 171 ? 2.059 -3.652 -20.768 1.00 69.25 171 LEU A N 1
ATOM 1405 C CA . LEU A 1 171 ? 2.146 -5.113 -20.750 1.00 69.25 171 LEU A CA 1
ATOM 1406 C C . LEU A 1 171 ? 1.065 -5.702 -19.832 1.00 69.25 171 LEU A C 1
ATOM 1408 O O . LEU A 1 171 ? 0.791 -5.189 -18.744 1.00 69.25 171 LEU A O 1
ATOM 1412 N N . ASP A 1 172 ? 0.438 -6.793 -20.275 1.00 66.25 172 ASP A N 1
ATOM 1413 C CA . ASP A 1 172 ? -0.670 -7.436 -19.564 1.00 66.25 172 ASP A CA 1
ATOM 1414 C C . ASP A 1 172 ? -0.197 -8.290 -18.378 1.00 66.25 172 ASP A C 1
ATOM 1416 O O . ASP A 1 172 ? -0.209 -9.521 -18.403 1.00 66.25 172 ASP A O 1
ATOM 1420 N N . TYR A 1 173 ? 0.228 -7.620 -17.308 1.00 65.81 173 TYR A N 1
ATOM 1421 C CA . TYR A 1 173 ? 0.701 -8.254 -16.077 1.00 65.81 173 TYR A CA 1
ATOM 1422 C C . TYR A 1 173 ? -0.367 -9.087 -15.343 1.00 65.81 173 TYR A C 1
ATOM 1424 O O . TYR A 1 173 ? -0.020 -9.840 -14.435 1.00 65.81 173 TYR A O 1
ATOM 1432 N N . LYS A 1 174 ? -1.653 -9.012 -15.730 1.00 59.34 174 LYS A N 1
ATOM 1433 C CA . LYS A 1 174 ? -2.736 -9.768 -15.074 1.00 59.34 174 LYS A CA 1
ATOM 1434 C C . LYS A 1 174 ? -2.684 -11.265 -15.357 1.00 59.34 174 LYS A C 1
ATOM 1436 O O . LYS A 1 174 ? -3.094 -12.049 -14.502 1.00 59.34 174 LYS A O 1
ATOM 1441 N N . ASN A 1 175 ? -2.205 -11.664 -16.533 1.00 57.00 175 ASN A N 1
ATOM 1442 C CA . ASN A 1 175 ? -2.341 -13.040 -17.011 1.00 57.00 175 ASN A CA 1
ATOM 1443 C C . ASN A 1 175 ? -1.136 -13.945 -16.708 1.00 57.00 175 ASN A C 1
ATOM 1445 O O . ASN A 1 175 ? -1.156 -15.108 -17.098 1.00 57.00 175 ASN A O 1
ATOM 1449 N N . ASN A 1 176 ? -0.109 -13.451 -15.998 1.00 52.03 176 ASN A N 1
ATOM 1450 C CA . ASN A 1 176 ? 1.081 -14.192 -15.530 1.00 52.03 176 ASN A CA 1
ATOM 1451 C C . ASN A 1 176 ? 1.832 -15.050 -16.588 1.00 52.03 176 ASN A C 1
ATOM 1453 O O . ASN A 1 176 ? 2.788 -15.739 -16.243 1.00 52.03 176 ASN A O 1
ATOM 1457 N N . ASN A 1 177 ? 1.473 -14.964 -17.874 1.00 43.22 177 ASN A N 1
ATOM 1458 C CA . ASN A 1 177 ? 2.072 -15.688 -19.000 1.00 43.22 177 ASN A CA 1
ATOM 1459 C C . ASN A 1 177 ? 3.240 -14.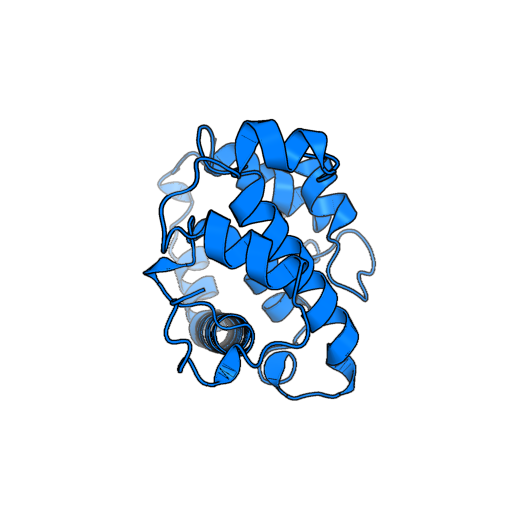910 -19.626 1.00 43.22 177 ASN A C 1
ATOM 1461 O O . ASN A 1 177 ? 3.376 -14.819 -20.844 1.00 43.22 177 ASN A O 1
ATOM 1465 N N . PHE A 1 178 ? 4.109 -14.341 -18.792 1.00 51.34 178 PHE A N 1
ATOM 1466 C CA . PHE A 1 178 ? 5.370 -13.797 -19.284 1.00 51.34 178 PHE A CA 1
ATOM 1467 C C . PHE A 1 178 ? 6.403 -14.911 -19.264 1.00 51.34 178 PHE A C 1
ATOM 1469 O O . PHE A 1 178 ? 7.013 -15.194 -18.230 1.00 51.34 178 PHE A O 1
ATOM 1476 N N . HIS A 1 179 ? 6.627 -15.526 -20.425 1.00 44.25 179 HIS A N 1
ATOM 1477 C CA . HIS A 1 179 ? 7.934 -16.100 -20.700 1.00 44.25 179 HIS A CA 1
ATOM 1478 C C . HIS A 1 179 ? 8.924 -14.940 -20.631 1.00 44.25 179 HIS A C 1
ATOM 1480 O O . HIS A 1 179 ? 8.986 -14.102 -21.524 1.00 44.25 179 HIS A O 1
ATOM 1486 N N . LYS A 1 180 ? 9.627 -14.834 -19.501 1.00 46.69 180 LYS A N 1
ATOM 1487 C CA . LYS A 1 180 ? 10.675 -13.841 -19.262 1.00 46.69 180 LYS A CA 1
ATOM 1488 C C . LYS A 1 180 ? 11.922 -14.212 -20.064 1.00 46.69 180 LYS A C 1
ATOM 1490 O O . LYS A 1 180 ? 12.969 -14.486 -19.486 1.00 46.69 180 LYS A O 1
ATOM 1495 N N . ASP A 1 181 ? 11.778 -14.273 -21.376 1.00 42.00 181 ASP A N 1
ATOM 1496 C CA . ASP A 1 181 ? 12.869 -14.298 -22.338 1.00 42.00 181 ASP A CA 1
ATOM 1497 C C . ASP A 1 181 ? 12.722 -13.060 -23.215 1.00 42.00 181 ASP A C 1
ATOM 1499 O O . ASP A 1 181 ? 12.319 -13.133 -24.370 1.00 42.00 181 ASP A O 1
ATOM 1503 N N . HIS A 1 182 ? 13.009 -11.903 -22.618 1.00 38.94 182 HIS A N 1
ATOM 1504 C CA . HIS A 1 182 ? 13.720 -10.853 -23.324 1.00 38.94 182 HIS A CA 1
ATOM 1505 C C . HIS A 1 182 ? 14.524 -9.992 -22.358 1.00 38.94 182 HIS A C 1
ATOM 1507 O O . HIS A 1 182 ? 14.045 -9.799 -21.213 1.00 38.94 182 HIS A O 1
#